Protein AF-A0A1V3X3V8-F1 (afdb_monomer_lite)

Secondary structure (DSSP, 8-state):
-GGGT----------HHHHHHH-SS-----GGGHHHHH--TT---EE---EEEE-SS--S-EE---SSSEEEEEEE-SSEEEEEEE-EET----PPP--

Sequence (99 aa):
MAAAGCEIEIHPVRSLAEATEAAPIVVNCAGLGAAELTGDDTLRPLFGQHVVMANPGLQQIFLERNDAPEWVCYFPHPQRVVCGGISIADRWDTTADPR

pLDDT: mean 94.36, std 5.0, range [65.69, 98.56]

Foldseek 3Di:
DVVVVDDDDDDDDQEVVVVCVVDVDDDDPPQLVCCRHPVPPVRWDWDWDWDKDFDPPDDDWDWDDDPDQWTWIWDDDPTIIITYTGTDIRDPDPDDDPD

Radius of gyration: 18.61 Å; chains: 1; bounding box: 40×37×41 Å

InterPro domains:
  IPR006076 FAD dependent oxidoreductase [PF01266] (6-97)
  IPR023209 D-amino-acid oxidase [PTHR11530] (3-98)

Organism: Mycobacterium kansasii (NCBI:txid1768)

Structure (mmCIF, N/CA/C/O backbone):
data_AF-A0A1V3X3V8-F1
#
_entry.id   AF-A0A1V3X3V8-F1
#
loop_
_atom_site.group_PDB
_atom_site.id
_atom_site.type_symbol
_atom_site.label_atom_id
_atom_site.label_alt_id
_atom_site.label_comp_id
_atom_site.label_asym_id
_atom_site.label_entity_id
_atom_site.label_seq_id
_atom_site.pdbx_PDB_ins_code
_atom_site.Cartn_x
_atom_site.Cartn_y
_atom_site.Cartn_z
_atom_site.occupancy
_atom_site.B_iso_or_equiv
_atom_site.auth_seq_id
_atom_site.auth_comp_id
_atom_site.auth_asym_id
_atom_site.auth_atom_id
_atom_site.pdbx_PDB_model_num
ATOM 1 N N . MET A 1 1 ? -9.294 -16.286 6.051 1.00 68.69 1 MET A N 1
ATOM 2 C CA . MET A 1 1 ? -10.435 -15.682 6.770 1.00 68.69 1 MET A CA 1
ATOM 3 C C . MET A 1 1 ? -11.483 -16.715 7.127 1.00 68.69 1 MET A C 1
ATOM 5 O O . MET A 1 1 ? -11.541 -17.052 8.296 1.00 68.69 1 MET A O 1
ATOM 9 N N . ALA A 1 2 ? -12.197 -17.312 6.165 1.00 79.69 2 ALA A N 1
ATOM 10 C CA . ALA 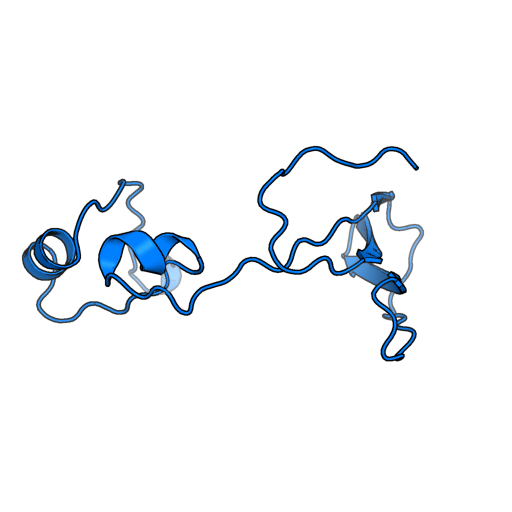A 1 2 ? -13.199 -18.343 6.473 1.00 79.69 2 ALA A CA 1
ATOM 11 C C . ALA A 1 2 ? -12.623 -19.545 7.253 1.00 79.69 2 ALA A C 1
ATOM 13 O O . ALA A 1 2 ? -13.188 -19.957 8.256 1.00 79.69 2 ALA A O 1
ATOM 14 N N . ALA A 1 3 ? -11.436 -20.038 6.873 1.00 90.62 3 ALA A N 1
ATOM 15 C CA . ALA A 1 3 ? -10.747 -21.110 7.607 1.00 90.62 3 ALA A CA 1
ATOM 16 C C . ALA A 1 3 ? -10.335 -20.730 9.047 1.00 90.62 3 ALA A C 1
ATOM 18 O O . ALA A 1 3 ? -10.055 -21.609 9.852 1.00 90.62 3 ALA A O 1
ATOM 19 N N . ALA A 1 4 ? -10.294 -19.433 9.364 1.00 93.62 4 ALA A N 1
ATOM 20 C CA . ALA A 1 4 ? -10.039 -18.908 10.704 1.00 93.62 4 ALA A CA 1
ATOM 21 C C . ALA A 1 4 ? -11.337 -18.488 11.429 1.00 93.62 4 ALA A C 1
ATOM 23 O O . ALA A 1 4 ? -11.263 -17.926 12.514 1.00 93.62 4 ALA A O 1
ATOM 24 N N . GLY A 1 5 ? -12.514 -18.731 10.833 1.00 95.12 5 GLY A N 1
ATOM 25 C CA . GLY A 1 5 ? -13.813 -18.349 11.395 1.00 95.12 5 GLY A CA 1
ATOM 26 C C . GLY A 1 5 ? -14.138 -16.854 11.312 1.00 95.12 5 GLY A C 1
ATOM 27 O O . GLY A 1 5 ? -15.017 -16.395 12.029 1.00 95.12 5 GLY A O 1
ATOM 28 N N . CYS A 1 6 ? -13.435 -16.084 10.475 1.00 94.44 6 CYS A N 1
ATOM 29 C CA . CYS A 1 6 ? -13.698 -14.653 10.308 1.00 94.44 6 CYS A CA 1
ATOM 30 C C . CYS A 1 6 ? -14.680 -14.396 9.162 1.00 94.44 6 CYS A C 1
ATOM 32 O O . CYS A 1 6 ? -14.504 -14.939 8.064 1.00 94.44 6 CYS A O 1
ATOM 34 N N . GLU A 1 7 ? -15.623 -13.489 9.397 1.00 94.00 7 GLU A N 1
ATOM 35 C CA . GLU A 1 7 ? -16.542 -12.964 8.387 1.00 94.00 7 GLU A CA 1
ATOM 36 C C . GLU A 1 7 ? -15.995 -11.675 7.753 1.00 94.00 7 GLU A C 1
ATOM 38 O O . GLU A 1 7 ? -15.131 -11.003 8.321 1.00 94.00 7 GLU A O 1
ATOM 43 N N . ILE A 1 8 ? -16.456 -11.369 6.537 1.00 94.44 8 ILE A N 1
ATOM 44 C CA . ILE A 1 8 ? -16.151 -10.120 5.830 1.00 94.44 8 ILE A CA 1
ATOM 45 C C . ILE A 1 8 ? -17.461 -9.385 5.616 1.00 94.44 8 ILE A C 1
ATOM 47 O O . ILE A 1 8 ? -18.365 -9.917 4.973 1.00 94.44 8 ILE A O 1
ATOM 51 N N . GLU A 1 9 ? -17.502 -8.139 6.062 1.00 94.00 9 GLU A N 1
ATOM 52 C CA . GLU A 1 9 ? -18.552 -7.190 5.726 1.00 94.00 9 GLU A CA 1
ATOM 53 C C . GLU A 1 9 ? -17.935 -5.996 4.990 1.00 94.00 9 GLU A C 1
ATOM 55 O O . GLU A 1 9 ? -16.864 -5.509 5.360 1.00 94.00 9 GLU A O 1
ATOM 60 N N . ILE A 1 10 ? -18.594 -5.540 3.922 1.00 96.44 10 ILE A N 1
ATOM 61 C CA . ILE A 1 10 ? -18.194 -4.340 3.185 1.00 96.44 10 ILE A CA 1
ATOM 62 C C . ILE A 1 10 ? -19.119 -3.206 3.601 1.00 96.44 10 ILE A C 1
ATOM 64 O O . ILE A 1 10 ? -20.265 -3.147 3.161 1.00 96.44 10 ILE A O 1
ATOM 68 N N . HIS A 1 11 ? -18.603 -2.303 4.428 1.00 93.12 11 HIS A N 1
ATOM 69 C CA . HIS A 1 11 ? -19.377 -1.204 4.992 1.00 93.12 11 HIS A CA 1
ATOM 70 C C . HIS A 1 11 ? -18.499 0.042 5.213 1.00 93.12 11 HIS A C 1
ATOM 72 O O . HIS A 1 11 ? -17.400 -0.086 5.762 1.00 93.12 11 HIS A O 1
ATOM 78 N N . PRO A 1 12 ? -18.922 1.251 4.789 1.00 94.88 12 PRO A N 1
ATOM 79 C CA . PRO A 1 12 ? -18.205 2.485 5.098 1.00 94.88 12 PRO A CA 1
ATOM 80 C C . PRO A 1 12 ? -18.387 2.884 6.566 1.00 94.88 12 PRO A C 1
ATOM 82 O O . PRO A 1 12 ? -19.484 3.254 6.971 1.00 94.88 12 PRO A O 1
ATOM 85 N N . VAL A 1 13 ? -17.296 2.911 7.327 1.00 95.31 13 VAL A N 1
ATOM 86 C CA . VAL A 1 13 ? -17.278 3.419 8.707 1.00 95.31 13 VAL A CA 1
ATOM 87 C C . VAL A 1 13 ? -17.092 4.936 8.689 1.00 95.31 13 VAL A C 1
ATOM 89 O O . VAL A 1 13 ? -16.163 5.440 8.057 1.00 95.31 13 VAL A O 1
ATOM 92 N N . ARG A 1 14 ? -17.973 5.676 9.368 1.00 93.69 14 ARG A N 1
ATOM 93 C CA . ARG A 1 14 ? -17.965 7.151 9.415 1.00 93.69 14 ARG A CA 1
ATOM 94 C C . ARG A 1 14 ? -17.379 7.715 10.702 1.00 93.69 14 ARG A C 1
ATOM 96 O O . ARG A 1 14 ? -17.045 8.894 10.746 1.00 93.69 14 ARG A O 1
ATOM 103 N N . SER A 1 15 ? -17.262 6.901 11.747 1.00 94.38 15 SER A N 1
ATOM 104 C CA . SER A 1 15 ? -16.642 7.295 13.013 1.00 94.38 15 SER A CA 1
ATOM 105 C C . SER A 1 15 ? -16.093 6.084 13.765 1.00 94.38 15 SER A C 1
ATOM 107 O O . SER A 1 15 ? -16.545 4.960 13.561 1.00 94.38 15 SER A O 1
ATOM 109 N N . LEU A 1 16 ? -15.155 6.298 14.691 1.00 93.06 16 LEU A N 1
ATOM 110 C CA . LEU A 1 16 ? -14.722 5.221 15.589 1.00 93.06 16 LEU A CA 1
ATOM 111 C C . LEU A 1 16 ? -15.838 4.753 16.532 1.00 93.06 16 LEU A C 1
ATOM 113 O O . LEU A 1 16 ? -15.862 3.577 16.884 1.00 93.06 16 LEU A O 1
ATOM 117 N N . ALA A 1 17 ? -16.764 5.644 16.904 1.00 93.69 17 ALA A N 1
ATOM 118 C CA . ALA A 1 17 ? -17.896 5.308 17.765 1.00 93.69 17 ALA A CA 1
ATOM 119 C C . ALA A 1 17 ? -18.744 4.181 17.153 1.00 93.69 17 ALA A C 1
ATOM 121 O O . ALA A 1 17 ? -18.985 3.171 17.806 1.00 93.69 17 ALA A O 1
ATOM 122 N N . GLU A 1 18 ? -19.074 4.307 15.868 1.00 94.88 18 GLU A N 1
ATOM 123 C CA . GLU A 1 18 ? -19.786 3.288 15.090 1.00 94.88 18 GLU A CA 1
ATOM 124 C C . GLU A 1 18 ? -19.077 1.922 15.128 1.00 94.88 18 GLU A C 1
ATOM 126 O O . GLU A 1 18 ? -19.702 0.892 15.368 1.00 94.88 18 GLU A O 1
ATOM 131 N N . ALA A 1 19 ? -17.750 1.897 14.969 1.00 93.25 19 ALA A N 1
ATOM 132 C CA . ALA A 1 19 ? -16.992 0.649 15.045 1.00 93.25 19 ALA A CA 1
ATOM 133 C C . ALA A 1 19 ? -17.013 0.039 16.460 1.00 93.25 19 ALA A C 1
ATOM 135 O O . ALA A 1 19 ? -17.083 -1.181 16.610 1.00 93.25 19 ALA A O 1
ATOM 136 N N . THR A 1 20 ? -16.967 0.875 17.503 1.00 94.00 20 THR A N 1
ATOM 137 C CA . THR A 1 20 ? -17.020 0.413 18.902 1.00 94.00 20 THR A CA 1
ATOM 138 C C . THR A 1 20 ? -18.412 -0.038 19.347 1.00 94.00 20 THR A C 1
ATOM 140 O O . THR A 1 20 ? -18.526 -0.777 20.321 1.00 94.00 20 THR A O 1
ATOM 143 N N . GLU A 1 21 ? -19.470 0.352 18.633 1.00 95.00 21 GLU A N 1
ATOM 144 C CA . GLU A 1 21 ? -20.810 -0.217 18.824 1.00 95.00 21 GLU A CA 1
ATOM 145 C C . GLU A 1 21 ? -20.887 -1.658 18.296 1.00 95.00 21 GLU A C 1
ATOM 147 O O . GLU A 1 21 ? -21.563 -2.496 18.893 1.00 95.00 21 GLU A O 1
ATOM 152 N N . ALA A 1 22 ? -20.158 -1.969 17.219 1.00 92.00 22 ALA A N 1
ATOM 153 C CA . ALA A 1 22 ? -20.119 -3.309 16.633 1.00 92.00 22 ALA A CA 1
ATOM 154 C C . ALA A 1 22 ? -19.259 -4.301 17.437 1.00 92.00 22 ALA A C 1
ATOM 156 O O . ALA A 1 22 ? -19.534 -5.503 17.433 1.00 92.00 22 ALA A O 1
ATOM 157 N N . ALA A 1 23 ? -18.215 -3.826 18.127 1.00 94.25 23 ALA A N 1
ATOM 158 C CA . ALA A 1 23 ? -17.326 -4.680 18.908 1.00 94.25 23 ALA A CA 1
ATOM 159 C C . ALA A 1 23 ? -16.690 -3.950 20.106 1.00 94.25 23 ALA A C 1
ATOM 161 O O . ALA A 1 23 ? -16.289 -2.794 19.989 1.00 94.25 23 ALA A O 1
ATOM 162 N N . PRO A 1 24 ? -16.469 -4.648 21.240 1.00 94.12 24 PRO A N 1
ATOM 163 C CA . PRO A 1 24 ? -15.837 -4.057 22.423 1.00 94.12 24 PRO A CA 1
ATOM 164 C C . PRO A 1 24 ? -14.358 -3.694 22.212 1.00 94.12 24 PRO A C 1
ATOM 166 O O . PRO A 1 24 ? -13.804 -2.904 22.971 1.00 94.12 24 PRO A O 1
ATOM 169 N N . ILE A 1 25 ? -13.702 -4.295 21.214 1.00 96.44 2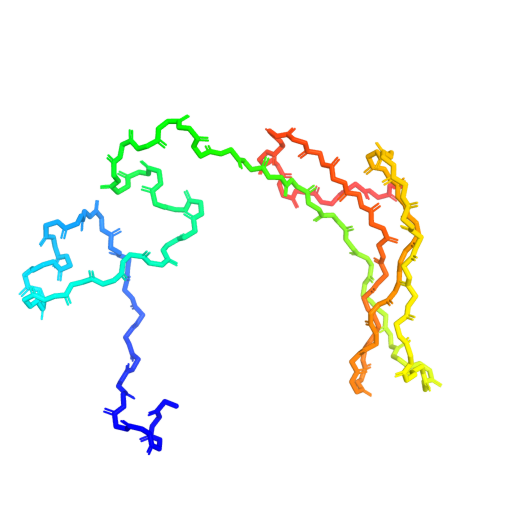5 ILE A N 1
ATOM 170 C CA . ILE A 1 25 ? -12.319 -4.006 20.832 1.00 96.44 25 ILE A CA 1
ATOM 171 C C . ILE A 1 25 ? -12.287 -3.796 19.324 1.00 96.44 25 ILE A C 1
ATOM 173 O O . ILE A 1 25 ? -12.712 -4.663 18.562 1.00 96.44 25 ILE A O 1
ATOM 177 N N . VAL A 1 26 ? -11.725 -2.664 18.910 1.00 95.88 26 VAL A N 1
ATOM 178 C CA . VAL A 1 26 ? -11.553 -2.288 17.507 1.00 95.88 26 VAL A CA 1
ATOM 179 C C . VAL A 1 26 ? -10.069 -2.092 17.226 1.00 95.88 26 VAL A C 1
ATOM 181 O O . VAL A 1 26 ? -9.376 -1.398 17.969 1.00 95.88 26 VAL A O 1
ATOM 184 N N . VAL A 1 27 ? -9.582 -2.678 16.131 1.00 96.12 27 VAL A N 1
ATOM 185 C CA . VAL A 1 27 ? -8.237 -2.420 15.602 1.00 96.12 27 VAL A CA 1
ATOM 186 C C . VAL A 1 27 ? -8.378 -1.521 14.376 1.00 96.12 27 VAL A C 1
ATOM 188 O O . VAL A 1 27 ? -8.900 -1.947 13.348 1.00 96.12 27 VAL A O 1
ATOM 191 N N . ASN A 1 28 ? -7.937 -0.265 14.479 1.00 95.25 28 ASN A N 1
ATOM 192 C CA . ASN A 1 28 ? -7.993 0.677 13.362 1.00 95.25 28 ASN A CA 1
ATOM 193 C C . ASN A 1 28 ? -6.868 0.387 12.351 1.00 95.25 28 ASN A C 1
ATOM 195 O O . ASN A 1 28 ? -5.705 0.699 12.599 1.00 95.25 28 ASN A O 1
ATOM 199 N N . CYS A 1 29 ? -7.229 -0.188 11.203 1.00 96.38 29 CYS A N 1
ATOM 200 C CA . CYS A 1 29 ? -6.326 -0.461 10.079 1.00 96.38 29 CYS A CA 1
ATOM 201 C C . CYS A 1 29 ? -6.711 0.326 8.810 1.00 96.38 29 CYS A C 1
ATOM 203 O O . CYS A 1 29 ? -6.478 -0.147 7.700 1.00 96.38 29 CYS A O 1
ATOM 205 N N . ALA A 1 30 ? -7.314 1.511 8.952 1.00 96.19 30 ALA A N 1
ATOM 206 C CA . ALA A 1 30 ? -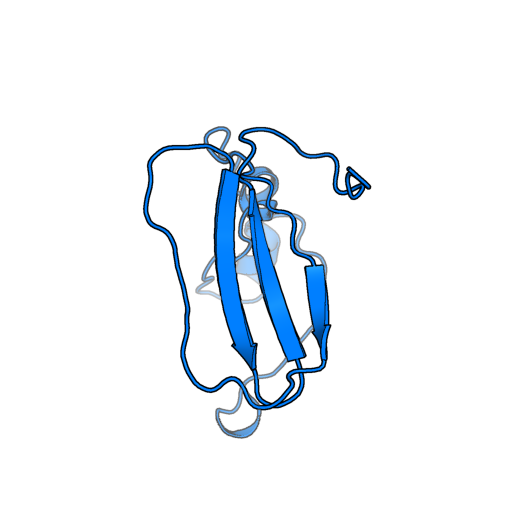7.892 2.267 7.833 1.00 96.19 30 ALA A CA 1
ATOM 207 C C . ALA A 1 30 ? -6.870 2.977 6.912 1.00 96.19 30 ALA A C 1
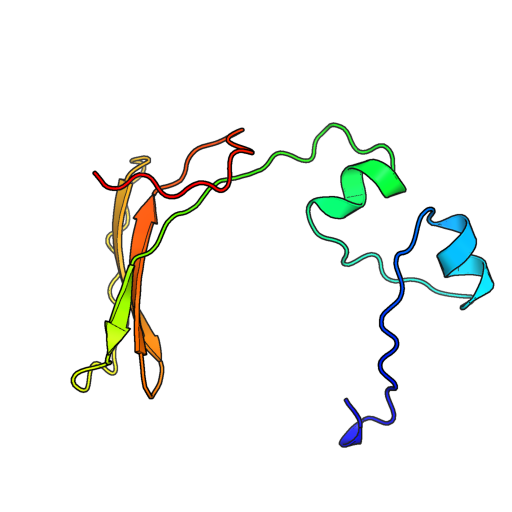ATOM 209 O O . ALA A 1 30 ? -7.261 3.622 5.938 1.00 96.19 30 ALA A O 1
ATOM 210 N N . GLY A 1 31 ? -5.564 2.882 7.191 1.00 96.25 31 GLY A N 1
ATOM 211 C CA . GLY A 1 31 ? -4.524 3.563 6.408 1.00 96.25 31 GLY A CA 1
ATOM 212 C C . GLY A 1 31 ? -4.727 5.083 6.390 1.00 96.25 31 GLY A C 1
ATOM 213 O O . GLY A 1 31 ? -5.052 5.669 7.419 1.00 96.25 31 GLY A O 1
ATOM 214 N N . LEU A 1 32 ? -4.587 5.723 5.220 1.00 96.19 32 LEU A N 1
ATOM 215 C CA . LEU A 1 32 ? -4.845 7.166 5.061 1.00 96.19 32 LEU A CA 1
ATOM 216 C C . LEU A 1 32 ? -6.285 7.571 5.421 1.00 96.19 32 LEU A C 1
ATOM 218 O O . LEU A 1 32 ? -6.504 8.704 5.836 1.00 96.19 32 LEU A O 1
ATOM 222 N N . GLY A 1 33 ? -7.254 6.653 5.327 1.00 95.44 33 GLY A N 1
ATOM 223 C CA . GLY A 1 33 ? -8.636 6.910 5.742 1.00 95.44 33 GLY A CA 1
ATOM 224 C C . GLY A 1 33 ? -8.799 7.111 7.253 1.00 95.44 33 GLY A C 1
ATOM 225 O O . GLY A 1 33 ? -9.829 7.610 7.694 1.00 95.44 33 GLY A O 1
ATOM 226 N N . ALA A 1 34 ? -7.787 6.771 8.059 1.00 96.56 34 ALA A N 1
ATOM 227 C CA . ALA A 1 34 ? -7.818 7.019 9.495 1.00 96.56 34 ALA A CA 1
ATOM 228 C C . ALA A 1 34 ? -7.856 8.516 9.837 1.00 96.56 34 ALA A C 1
ATOM 230 O O . ALA A 1 34 ? -8.427 8.851 10.868 1.00 96.56 34 ALA A O 1
ATOM 231 N N . ALA A 1 35 ? -7.325 9.397 8.977 1.00 95.44 35 ALA A N 1
ATOM 232 C CA . ALA A 1 35 ? -7.266 10.840 9.228 1.00 95.44 35 ALA A CA 1
ATOM 233 C C . ALA A 1 35 ? -8.647 11.430 9.563 1.00 95.44 35 ALA A C 1
ATOM 235 O O . ALA A 1 35 ? -8.798 12.137 10.556 1.00 95.44 35 ALA A O 1
ATOM 236 N N . GLU A 1 36 ? -9.681 11.067 8.797 1.00 93.69 36 GLU A N 1
ATOM 237 C CA . GLU A 1 36 ? -11.060 11.513 9.043 1.00 93.69 36 GLU A CA 1
ATOM 238 C C . GLU A 1 36 ? -11.683 10.866 10.292 1.00 93.69 36 GLU A C 1
ATOM 240 O O . GLU A 1 36 ? -12.519 11.477 10.953 1.00 93.69 36 GLU A O 1
ATOM 245 N N . LEU A 1 37 ? -11.274 9.639 10.638 1.00 95.19 37 LEU A N 1
ATOM 246 C CA . LEU A 1 37 ? -11.825 8.882 11.768 1.00 95.19 37 LEU A CA 1
ATOM 247 C C . LEU A 1 37 ? -11.248 9.311 13.121 1.00 95.19 37 LEU A C 1
ATOM 249 O O . LEU A 1 37 ? -11.946 9.236 14.133 1.00 95.19 37 LEU A O 1
ATOM 253 N N . THR A 1 38 ? -9.973 9.701 13.155 1.00 95.50 38 THR A N 1
ATOM 254 C CA . THR A 1 38 ? -9.237 10.043 14.382 1.00 95.50 38 THR A CA 1
ATOM 255 C C . THR A 1 38 ? -9.003 11.541 14.542 1.00 95.50 38 THR A C 1
ATOM 257 O O . THR A 1 38 ? -8.669 11.975 15.643 1.00 95.50 38 THR A O 1
ATOM 260 N N . GLY A 1 39 ? -9.154 12.327 13.471 1.00 94.56 39 GLY A N 1
ATOM 261 C CA . GLY A 1 39 ? -8.710 13.720 13.433 1.00 94.56 39 GLY A CA 1
ATOM 262 C C . GLY A 1 39 ? -7.185 13.869 13.392 1.00 94.56 39 GLY A C 1
ATOM 263 O O . GLY A 1 39 ? -6.675 14.911 13.790 1.00 94.56 39 GLY A O 1
ATOM 264 N N . ASP A 1 40 ? -6.459 12.831 12.963 1.00 96.19 40 ASP A N 1
ATOM 265 C CA . ASP A 1 40 ? -4.998 12.855 12.849 1.00 96.19 40 ASP A CA 1
ATOM 266 C C . ASP A 1 40 ? -4.566 13.629 11.593 1.00 96.19 40 ASP A C 1
ATOM 268 O O . ASP A 1 40 ? -4.619 13.119 10.471 1.00 96.19 40 ASP A O 1
ATOM 272 N N . ASP A 1 41 ? -4.136 14.873 11.799 1.00 94.88 41 ASP A N 1
ATOM 273 C CA . ASP A 1 41 ? -3.652 15.787 10.762 1.00 94.88 41 ASP A CA 1
ATOM 274 C C . ASP A 1 41 ? -2.185 15.541 10.358 1.00 94.88 41 ASP A C 1
ATOM 276 O O . ASP A 1 41 ? -1.667 16.191 9.443 1.00 94.88 41 ASP A O 1
ATOM 280 N N . THR A 1 42 ? -1.516 14.573 10.992 1.00 96.31 42 THR A N 1
ATOM 281 C CA . THR A 1 42 ? -0.134 14.190 10.678 1.00 96.31 42 THR A CA 1
ATOM 282 C C . THR A 1 42 ? -0.045 13.154 9.557 1.00 96.31 42 THR A C 1
ATOM 284 O O . THR A 1 42 ? 1.034 12.938 9.000 1.00 96.31 42 THR A O 1
ATOM 287 N N . LEU A 1 43 ? -1.170 12.537 9.178 1.00 96.88 43 LEU A N 1
ATOM 288 C CA . LEU A 1 43 ? -1.244 11.582 8.076 1.00 96.88 43 LEU A CA 1
ATOM 289 C C . LEU A 1 43 ? -1.129 12.290 6.723 1.00 96.88 43 LEU A C 1
ATOM 291 O O . LEU A 1 43 ? -1.942 13.137 6.357 1.00 96.88 43 LEU A O 1
ATOM 295 N N . ARG A 1 44 ? -0.110 11.907 5.950 1.00 96.69 44 ARG A N 1
ATOM 296 C CA . ARG A 1 44 ? 0.212 12.498 4.644 1.00 96.69 44 ARG A CA 1
ATOM 297 C C . ARG A 1 44 ? 0.366 11.407 3.590 1.00 96.69 44 ARG A C 1
ATOM 299 O O . ARG A 1 44 ? 0.944 10.360 3.893 1.00 96.69 44 ARG A O 1
ATOM 306 N N . PRO A 1 45 ? -0.131 11.609 2.358 1.00 97.19 45 PRO A N 1
ATOM 307 C CA . PRO A 1 45 ? 0.028 10.626 1.306 1.00 97.19 45 PRO A CA 1
ATOM 308 C C . PRO A 1 45 ? 1.467 10.641 0.788 1.00 97.19 45 PRO A C 1
ATOM 310 O O . PRO A 1 45 ? 2.116 11.686 0.697 1.00 97.19 45 PRO A O 1
ATOM 313 N N . LEU A 1 46 ? 1.928 9.467 0.374 1.00 95.88 46 LEU A N 1
ATOM 314 C CA . LEU A 1 46 ? 3.106 9.320 -0.464 1.00 95.88 46 LEU A CA 1
ATOM 315 C C . LEU A 1 46 ? 2.653 8.638 -1.752 1.00 95.88 46 LEU A C 1
ATOM 317 O O . LEU A 1 46 ? 2.377 7.438 -1.765 1.00 95.88 46 LEU A O 1
ATOM 321 N N . PHE A 1 47 ? 2.498 9.422 -2.815 1.00 96.31 47 PHE A N 1
ATOM 322 C CA . PHE A 1 47 ? 2.049 8.908 -4.101 1.00 96.31 47 PHE A CA 1
ATOM 323 C C . PHE A 1 47 ? 3.149 8.063 -4.731 1.00 96.31 47 PHE A C 1
ATOM 325 O O . PHE A 1 47 ? 4.289 8.514 -4.824 1.00 96.31 47 PHE A O 1
ATOM 332 N N . GLY A 1 48 ? 2.781 6.880 -5.221 1.00 95.12 48 GLY A N 1
ATOM 333 C CA . GLY A 1 48 ? 3.651 6.043 -6.030 1.00 95.12 48 GLY A CA 1
ATOM 334 C C . GLY A 1 48 ? 2.947 5.578 -7.294 1.00 95.12 48 GLY A C 1
ATOM 335 O O . GLY A 1 48 ? 1.790 5.163 -7.258 1.00 95.12 48 GLY A O 1
ATOM 336 N N . GLN A 1 49 ? 3.670 5.616 -8.407 1.00 95.44 49 GLN A N 1
ATOM 337 C CA . GLN A 1 49 ? 3.206 5.136 -9.702 1.00 95.44 49 GLN A CA 1
ATOM 338 C C . GLN A 1 49 ? 4.064 3.966 -10.166 1.00 95.44 49 GLN A C 1
ATOM 340 O O . GLN A 1 49 ? 5.280 3.957 -9.985 1.00 95.44 49 GLN A O 1
ATOM 345 N N . HIS A 1 50 ? 3.406 2.980 -10.768 1.00 95.75 50 HIS A N 1
ATOM 346 C CA . HIS A 1 50 ? 4.043 1.774 -11.271 1.00 95.75 50 HIS A CA 1
ATOM 347 C C . HIS A 1 50 ? 3.455 1.386 -12.626 1.00 95.75 50 HIS A C 1
ATOM 349 O O . HIS A 1 50 ? 2.267 1.590 -12.882 1.00 95.75 50 HIS A O 1
ATOM 355 N N . VAL A 1 51 ? 4.276 0.758 -13.461 1.00 96.56 51 VAL A N 1
ATOM 356 C CA . VAL A 1 51 ? 3.842 0.091 -14.690 1.00 96.56 51 VAL A CA 1
ATOM 357 C C . VAL A 1 51 ? 3.703 -1.399 -14.403 1.00 96.56 51 VAL A C 1
ATOM 359 O O . VAL A 1 51 ? 4.620 -2.028 -13.878 1.00 96.56 51 VAL A O 1
ATOM 362 N N . VAL A 1 52 ? 2.558 -1.983 -14.753 1.00 97.25 52 VAL A N 1
ATOM 363 C CA . VAL A 1 52 ? 2.308 -3.420 -14.585 1.00 97.25 52 VAL A CA 1
ATOM 364 C C . VAL A 1 52 ? 2.360 -4.101 -15.945 1.00 97.25 52 VAL A C 1
ATOM 366 O O . VAL A 1 52 ? 1.623 -3.737 -16.857 1.00 97.25 52 VAL A O 1
ATOM 369 N N . MET A 1 53 ? 3.214 -5.113 -16.068 1.00 97.44 53 MET A N 1
ATOM 370 C CA . MET A 1 53 ? 3.422 -5.868 -17.306 1.00 97.44 53 MET A CA 1
ATOM 371 C C . MET A 1 53 ? 3.400 -7.380 -17.056 1.00 97.44 53 MET A C 1
ATOM 373 O O . MET A 1 53 ? 3.474 -7.829 -15.912 1.00 97.44 53 MET A O 1
ATOM 377 N N . ALA A 1 54 ? 3.278 -8.183 -18.116 1.00 98.50 54 ALA A N 1
ATOM 378 C CA . ALA A 1 54 ? 3.368 -9.641 -18.012 1.00 98.50 54 ALA A CA 1
ATOM 379 C C . ALA A 1 54 ? 4.751 -10.061 -17.489 1.00 98.50 54 ALA A C 1
ATOM 381 O O . ALA A 1 54 ? 5.762 -9.495 -17.903 1.00 98.50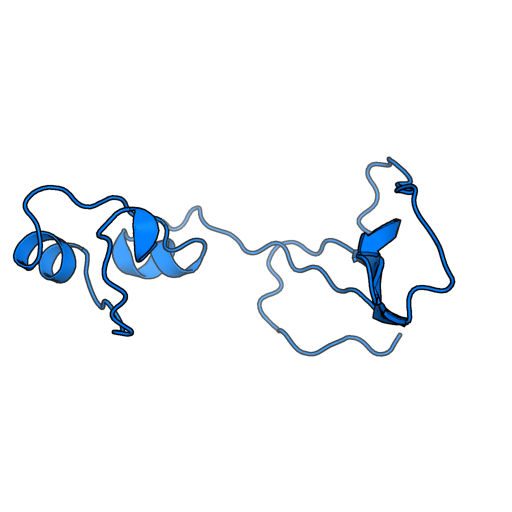 54 ALA A O 1
ATOM 382 N N . ASN A 1 55 ? 4.803 -11.048 -16.588 1.00 98.19 55 ASN A N 1
ATOM 383 C CA . ASN A 1 55 ? 6.082 -11.561 -16.098 1.00 98.19 55 ASN A CA 1
ATOM 384 C C . ASN A 1 55 ? 6.712 -12.508 -17.143 1.00 98.19 55 ASN A C 1
ATOM 386 O O . ASN A 1 55 ? 6.142 -13.574 -17.381 1.00 98.19 55 ASN A O 1
ATOM 390 N N . PRO A 1 56 ? 7.891 -12.197 -17.719 1.00 97.44 56 PRO A N 1
ATOM 391 C CA . PRO A 1 56 ? 8.553 -13.065 -18.696 1.00 97.44 56 PRO A CA 1
ATOM 392 C C . PRO A 1 56 ? 9.296 -14.260 -18.064 1.00 97.44 56 PRO A C 1
ATOM 394 O O . PRO A 1 56 ? 10.022 -14.963 -18.760 1.00 97.44 56 PRO A O 1
ATOM 397 N N . GLY A 1 57 ? 9.157 -14.482 -16.754 1.00 98.12 57 GLY A N 1
ATOM 398 C CA . GLY A 1 57 ? 9.885 -15.510 -16.001 1.00 98.12 57 GLY A CA 1
ATOM 399 C C . GLY A 1 57 ? 10.888 -14.949 -14.990 1.00 98.12 57 GLY A C 1
ATOM 400 O O . GLY A 1 57 ? 11.742 -15.686 -14.505 1.00 98.12 57 GLY A O 1
ATOM 401 N N . LEU A 1 58 ? 10.797 -13.661 -14.646 1.00 98.06 58 LEU A N 1
ATOM 402 C CA . LEU A 1 58 ? 11.553 -13.067 -13.548 1.00 98.06 58 LEU A CA 1
ATOM 403 C C . LEU A 1 58 ? 11.145 -13.721 -12.224 1.00 98.06 58 LEU A C 1
ATOM 405 O O . LEU A 1 58 ? 9.959 -13.835 -11.907 1.00 98.06 58 LEU A O 1
ATOM 409 N N . GLN A 1 59 ? 12.148 -14.127 -11.448 1.00 97.56 59 GLN A N 1
ATOM 410 C CA . GLN A 1 59 ? 11.976 -14.777 -10.143 1.00 97.56 59 GLN A CA 1
ATOM 411 C C . GLN A 1 59 ? 12.639 -14.011 -8.998 1.00 97.56 59 GLN A C 1
ATOM 413 O O . GLN A 1 59 ? 12.415 -14.329 -7.835 1.00 97.56 59 GLN A O 1
ATOM 418 N N . GLN A 1 60 ? 13.476 -13.028 -9.323 1.00 97.69 60 GLN A N 1
ATOM 419 C CA . GLN A 1 60 ? 14.232 -12.241 -8.358 1.00 97.69 60 GLN A CA 1
ATOM 420 C C . GLN A 1 60 ? 13.739 -10.803 -8.372 1.00 97.69 60 GLN A C 1
ATOM 422 O O . GLN A 1 60 ? 13.311 -10.305 -9.409 1.00 97.69 60 GLN A O 1
ATOM 427 N N . ILE A 1 61 ? 13.808 -10.144 -7.224 1.00 97.62 61 ILE A N 1
ATOM 428 C CA . ILE A 1 61 ? 13.520 -8.716 -7.102 1.00 97.62 61 ILE A CA 1
ATOM 429 C C . ILE A 1 61 ? 14.749 -7.929 -7.557 1.00 97.62 61 ILE A C 1
ATOM 431 O O . ILE A 1 61 ? 15.882 -8.347 -7.317 1.00 97.62 61 ILE A O 1
ATOM 435 N N . PHE A 1 62 ? 14.518 -6.768 -8.159 1.00 97.31 62 PHE A N 1
ATOM 436 C CA . PHE A 1 62 ? 15.535 -5.738 -8.318 1.00 97.31 62 PHE A CA 1
ATOM 437 C C . PHE A 1 62 ? 15.052 -4.445 -7.679 1.00 97.31 62 PHE A C 1
ATOM 439 O O . PHE A 1 62 ? 13.902 -4.038 -7.857 1.00 97.31 62 PHE A O 1
ATOM 446 N N . LEU A 1 63 ? 15.953 -3.798 -6.953 1.00 95.25 63 LEU A N 1
ATOM 447 C CA . LEU A 1 63 ? 15.721 -2.507 -6.337 1.00 95.25 63 LEU A CA 1
ATOM 448 C C . LEU A 1 63 ? 17.023 -1.720 -6.373 1.00 95.25 63 LEU A C 1
ATOM 450 O O . LEU A 1 63 ? 18.005 -2.102 -5.735 1.00 95.25 63 LEU A O 1
ATOM 454 N N . GLU A 1 64 ? 17.007 -0.607 -7.086 1.00 93.81 64 GLU A N 1
ATOM 455 C CA . GLU A 1 64 ? 17.993 0.439 -6.900 1.00 93.81 64 GLU A CA 1
ATOM 456 C C . GLU A 1 64 ? 17.666 1.205 -5.614 1.00 93.81 64 GLU A C 1
ATOM 458 O O . GLU A 1 64 ? 16.555 1.705 -5.443 1.00 93.81 64 GLU A O 1
ATOM 463 N N . ARG A 1 65 ? 18.623 1.273 -4.685 1.00 83.44 65 ARG A N 1
ATOM 464 C CA . ARG A 1 65 ? 18.468 2.026 -3.439 1.00 83.44 65 ARG A CA 1
ATOM 465 C C . ARG A 1 65 ? 19.231 3.340 -3.540 1.00 83.44 65 ARG A C 1
ATOM 467 O O . ARG A 1 65 ? 20.459 3.335 -3.538 1.00 83.44 65 ARG A O 1
ATOM 474 N N . ASN A 1 66 ? 18.495 4.442 -3.582 1.00 86.75 66 ASN A N 1
ATOM 475 C CA . ASN A 1 66 ? 19.007 5.806 -3.523 1.00 86.75 66 ASN A CA 1
ATOM 476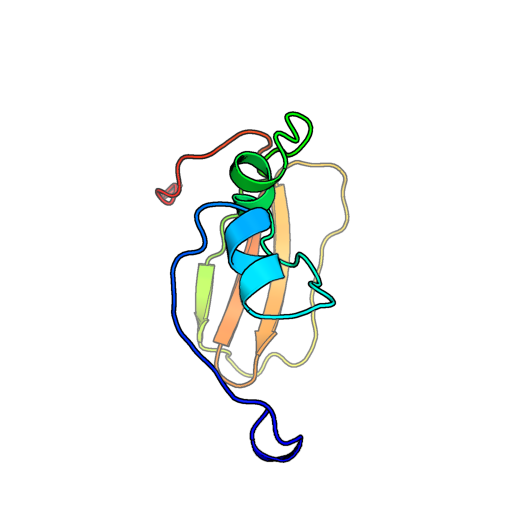 C C . ASN A 1 66 ? 18.020 6.690 -2.726 1.00 86.75 66 ASN A C 1
ATOM 478 O O . ASN A 1 66 ? 16.966 6.208 -2.310 1.00 86.75 66 ASN A O 1
ATOM 482 N N . ASP A 1 67 ? 18.374 7.956 -2.496 1.00 86.94 67 ASP A N 1
ATOM 483 C CA . ASP A 1 67 ? 17.515 8.935 -1.806 1.00 86.94 67 ASP A CA 1
ATOM 484 C C . ASP A 1 67 ? 16.735 9.835 -2.791 1.00 86.94 67 ASP A C 1
ATOM 486 O O . ASP A 1 67 ? 16.229 10.893 -2.416 1.00 86.94 67 ASP A O 1
ATOM 490 N N . ALA A 1 68 ? 16.678 9.463 -4.075 1.00 90.75 68 ALA A N 1
ATOM 491 C CA . ALA A 1 68 ? 15.977 10.231 -5.095 1.00 90.75 68 ALA A CA 1
ATOM 492 C C . ALA A 1 68 ? 14.465 9.925 -5.069 1.00 90.75 68 ALA A C 1
ATOM 494 O O . ALA A 1 68 ? 14.057 8.819 -4.710 1.00 90.75 68 ALA A O 1
ATOM 495 N N . PRO A 1 69 ? 13.606 10.880 -5.478 1.00 89.62 69 PRO A N 1
ATOM 496 C CA . PRO A 1 69 ? 12.165 10.647 -5.573 1.00 89.62 69 PRO A CA 1
ATOM 497 C C . PRO A 1 69 ? 11.801 9.645 -6.674 1.00 89.62 69 PRO A C 1
ATOM 499 O O . PRO A 1 69 ? 10.674 9.168 -6.683 1.00 89.62 69 PRO A O 1
ATOM 502 N N . GLU A 1 70 ? 12.732 9.325 -7.573 1.00 93.19 70 GLU A N 1
ATOM 503 C CA . GLU A 1 70 ? 12.596 8.351 -8.653 1.00 93.19 70 GLU A CA 1
ATOM 504 C C . GLU A 1 70 ? 13.768 7.362 -8.604 1.00 93.19 70 GLU A C 1
ATOM 506 O O . GLU A 1 70 ? 14.919 7.748 -8.390 1.00 93.19 70 GLU A O 1
ATOM 511 N N . TRP A 1 71 ? 13.481 6.083 -8.814 1.00 94.69 71 TRP A N 1
ATOM 512 C CA . TRP A 1 71 ? 14.460 4.995 -8.824 1.00 94.69 71 TRP A CA 1
ATOM 513 C C . TRP A 1 71 ? 14.004 3.892 -9.775 1.00 94.69 71 TRP A C 1
ATOM 515 O O . TRP A 1 71 ? 12.853 3.876 -10.204 1.00 94.69 71 TRP A O 1
ATOM 525 N N . VAL A 1 72 ? 14.875 2.933 -10.088 1.00 95.50 72 VAL A N 1
ATOM 526 C CA . VAL A 1 72 ? 14.481 1.757 -10.875 1.00 95.50 72 VAL A CA 1
ATOM 527 C C . VAL A 1 72 ? 14.259 0.552 -9.963 1.00 95.50 72 VAL A C 1
ATOM 529 O O . VAL A 1 72 ? 15.133 0.141 -9.198 1.00 95.50 72 VAL A O 1
ATOM 532 N N . CYS A 1 73 ? 13.086 -0.066 -10.053 1.00 96.69 73 CYS A N 1
ATOM 533 C CA . CYS A 1 73 ? 12.790 -1.329 -9.388 1.00 96.69 73 CYS A CA 1
ATOM 534 C C . CYS A 1 73 ? 11.870 -2.219 -10.225 1.00 96.69 73 CYS A C 1
ATOM 536 O O . CYS A 1 73 ? 11.093 -1.751 -11.060 1.00 96.69 73 CYS A O 1
ATOM 538 N N . TYR A 1 74 ? 11.929 -3.522 -9.960 1.00 98.00 74 TYR A N 1
ATOM 539 C CA . TYR A 1 74 ? 10.890 -4.443 -10.391 1.00 98.00 74 TYR A CA 1
ATOM 540 C C . TYR A 1 74 ? 10.625 -5.522 -9.340 1.00 98.00 74 TYR A C 1
ATOM 542 O O . TYR A 1 74 ? 11.540 -6.095 -8.741 1.00 98.00 74 TYR A O 1
ATOM 550 N N . PHE A 1 75 ? 9.343 -5.834 -9.158 1.00 98.00 75 PHE A N 1
ATOM 551 C CA . PHE A 1 75 ? 8.863 -6.862 -8.242 1.00 98.00 75 PHE A CA 1
ATOM 552 C C . PHE A 1 75 ? 8.088 -7.927 -9.028 1.00 98.00 75 PHE A C 1
ATOM 554 O O . PHE A 1 75 ? 6.975 -7.659 -9.500 1.00 98.00 75 PHE A O 1
ATOM 561 N N . PRO A 1 76 ? 8.657 -9.132 -9.221 1.00 98.31 76 PRO A N 1
ATOM 562 C CA . PRO A 1 76 ? 7.958 -10.198 -9.918 1.00 98.31 76 PRO A CA 1
ATOM 563 C C . PRO A 1 76 ? 6.892 -10.853 -9.032 1.00 98.31 76 PRO A C 1
ATOM 565 O O . PRO A 1 76 ? 7.132 -11.234 -7.890 1.00 98.31 76 PRO A O 1
ATOM 568 N N . HIS A 1 77 ? 5.719 -11.062 -9.616 1.00 97.88 77 HIS A N 1
ATOM 569 C CA . HIS A 1 77 ? 4.680 -11.986 -9.169 1.00 97.88 77 HIS A CA 1
ATOM 570 C C . HIS A 1 77 ? 4.535 -13.114 -10.205 1.00 97.88 77 HIS A C 1
ATOM 572 O O . HIS A 1 77 ? 4.988 -12.950 -11.339 1.00 97.88 77 HIS A O 1
ATOM 578 N N . PRO A 1 78 ? 3.851 -14.234 -9.898 1.00 97.44 78 PRO A N 1
ATOM 579 C CA . PRO A 1 78 ? 3.783 -15.379 -10.812 1.00 97.44 78 PRO A CA 1
ATOM 580 C C . PRO A 1 78 ? 3.348 -15.062 -12.254 1.00 97.44 78 PRO A C 1
ATOM 582 O O . PRO A 1 78 ? 3.827 -15.698 -13.182 1.00 97.44 78 PRO A O 1
ATOM 585 N N . GLN A 1 79 ? 2.470 -14.072 -12.457 1.00 97.94 79 GLN A N 1
ATOM 586 C CA . GLN A 1 79 ? 1.922 -13.726 -13.780 1.00 97.94 79 GLN A CA 1
ATOM 587 C C . GLN A 1 79 ? 2.262 -12.307 -14.255 1.00 97.94 79 GLN A C 1
ATOM 589 O O . GLN A 1 79 ? 2.071 -11.982 -15.425 1.00 97.94 79 GLN A O 1
ATOM 594 N N . ARG A 1 80 ? 2.747 -11.443 -13.363 1.00 98.31 80 ARG A N 1
ATOM 595 C CA . ARG A 1 80 ? 2.964 -10.019 -13.645 1.00 98.31 80 ARG A CA 1
ATOM 596 C C . ARG A 1 80 ? 4.228 -9.514 -12.978 1.00 98.31 80 ARG A C 1
ATOM 598 O O . ARG A 1 80 ? 4.631 -10.042 -11.949 1.00 98.31 80 ARG A O 1
ATOM 605 N N . VAL A 1 81 ? 4.812 -8.474 -13.537 1.00 98.56 81 VAL A N 1
ATOM 606 C CA . VAL A 1 81 ? 5.899 -7.712 -12.935 1.00 98.56 81 VAL A CA 1
ATOM 607 C C . VAL A 1 81 ? 5.398 -6.294 -12.715 1.00 98.56 81 VAL A C 1
ATOM 609 O O . VAL A 1 81 ? 4.765 -5.711 -13.596 1.00 98.56 81 VAL A O 1
ATOM 612 N N . VAL A 1 82 ? 5.650 -5.774 -11.518 1.00 98.06 82 VAL A N 1
ATOM 613 C CA . VAL A 1 82 ? 5.384 -4.381 -11.158 1.00 98.06 82 VAL A CA 1
ATOM 614 C C . VAL A 1 82 ? 6.704 -3.628 -11.264 1.00 98.06 82 VAL A C 1
ATOM 616 O O . VAL A 1 82 ? 7.623 -3.915 -10.498 1.00 98.06 82 VAL A O 1
ATOM 619 N N . CYS A 1 83 ? 6.804 -2.712 -12.223 1.00 97.31 83 CYS A N 1
ATOM 620 C CA . CYS A 1 83 ? 7.969 -1.866 -12.468 1.00 97.31 83 CYS A CA 1
ATOM 621 C C . CYS A 1 83 ? 7.740 -0.480 -11.866 1.00 97.31 83 CYS A C 1
ATOM 623 O O . CYS A 1 83 ? 6.667 0.100 -12.036 1.00 97.31 83 CYS A O 1
ATOM 625 N N . GLY A 1 84 ? 8.748 0.052 -11.189 1.00 93.81 84 GLY A N 1
ATOM 626 C CA . GLY A 1 84 ? 8.708 1.365 -10.554 1.00 93.81 84 GLY A CA 1
ATOM 627 C C . GLY A 1 84 ? 10.102 1.989 -10.473 1.00 93.81 84 GLY A C 1
ATOM 628 O O . GLY A 1 84 ? 11.012 1.529 -11.161 1.00 93.81 84 GLY A O 1
ATOM 629 N N . GLY A 1 85 ? 10.302 3.006 -9.638 1.00 89.81 85 GLY A N 1
ATOM 630 C CA . GLY A 1 85 ? 9.330 3.614 -8.733 1.00 89.81 85 GLY A CA 1
ATOM 631 C C . GLY A 1 85 ? 9.537 5.114 -8.567 1.00 89.81 85 GLY A C 1
ATOM 632 O O . GLY A 1 85 ? 10.619 5.646 -8.788 1.00 89.81 85 GLY A O 1
ATOM 633 N N . ILE A 1 86 ? 8.452 5.778 -8.190 1.00 93.25 86 ILE A N 1
ATOM 634 C CA . ILE A 1 86 ? 8.411 7.198 -7.868 1.00 93.25 86 ILE A CA 1
ATOM 635 C C . ILE A 1 86 ? 7.763 7.361 -6.494 1.00 93.25 86 ILE A C 1
ATOM 637 O O . ILE A 1 86 ? 6.854 6.604 -6.144 1.00 93.25 86 ILE A O 1
ATOM 641 N N . SER A 1 87 ? 8.214 8.345 -5.724 1.00 94.19 87 SER A N 1
ATOM 642 C CA . SER A 1 87 ? 7.562 8.801 -4.502 1.00 94.19 87 SER A CA 1
ATOM 643 C C . SER A 1 87 ? 7.393 10.314 -4.534 1.00 94.19 87 SER A C 1
ATOM 645 O O . SER A 1 87 ? 8.359 11.064 -4.659 1.00 94.19 87 SER A O 1
ATOM 647 N N . ILE A 1 88 ? 6.146 10.770 -4.432 1.00 95.19 88 ILE A N 1
ATOM 648 C CA . ILE A 1 88 ? 5.810 12.194 -4.368 1.00 95.19 88 ILE A CA 1
ATOM 649 C C . ILE A 1 88 ? 5.014 12.423 -3.091 1.00 95.19 88 ILE A C 1
ATOM 651 O O . ILE A 1 88 ? 3.883 11.948 -2.959 1.00 95.19 88 ILE A O 1
ATOM 655 N N . ALA A 1 89 ? 5.613 13.138 -2.142 1.00 96.25 89 ALA A N 1
ATOM 656 C CA . ALA A 1 89 ? 4.922 13.541 -0.925 1.00 96.25 89 ALA A CA 1
ATOM 657 C C . ALA A 1 89 ? 3.741 14.462 -1.266 1.00 96.25 89 ALA A C 1
ATOM 659 O O . ALA A 1 89 ? 3.820 15.265 -2.195 1.00 96.25 89 ALA A O 1
ATOM 660 N N . ASP A 1 90 ? 2.650 14.345 -0.511 1.00 96.81 90 ASP A N 1
ATOM 661 C CA . ASP A 1 90 ? 1.487 15.247 -0.555 1.00 96.81 90 ASP A CA 1
ATOM 662 C C . ASP A 1 90 ? 0.662 15.256 -1.844 1.00 96.81 90 ASP A C 1
ATOM 664 O O . ASP A 1 90 ? -0.326 15.987 -1.952 1.00 96.81 90 ASP A O 1
ATOM 668 N N . ARG A 1 91 ? 0.999 14.405 -2.815 1.00 96.38 91 ARG A N 1
ATOM 669 C CA . ARG A 1 91 ? 0.179 14.233 -4.010 1.00 96.38 91 ARG A CA 1
ATOM 670 C C . ARG A 1 91 ? -1.020 13.335 -3.705 1.00 96.38 91 ARG A C 1
ATOM 672 O O . ARG A 1 91 ? -0.879 12.132 -3.508 1.00 96.38 91 ARG A O 1
ATOM 679 N N . TRP A 1 92 ? -2.207 13.934 -3.735 1.00 95.31 92 TRP A N 1
ATOM 680 C CA . TRP A 1 92 ? -3.497 13.238 -3.630 1.00 95.31 92 TRP A CA 1
ATOM 681 C C . TRP A 1 92 ? -4.099 12.852 -4.984 1.00 95.31 92 TRP A C 1
ATOM 683 O O . TRP A 1 92 ? -4.926 11.945 -5.051 1.00 95.31 92 TRP A O 1
ATOM 693 N N . ASP A 1 93 ? -3.706 13.535 -6.062 1.00 95.75 93 ASP A N 1
ATOM 694 C CA . ASP A 1 93 ? -4.180 13.219 -7.408 1.00 95.75 93 ASP A CA 1
ATOM 695 C C . ASP A 1 93 ? -3.690 11.831 -7.837 1.00 95.75 93 ASP A C 1
ATOM 697 O O . ASP A 1 93 ? -2.486 11.587 -7.966 1.00 95.75 93 ASP A O 1
ATOM 701 N N . THR A 1 94 ? -4.654 10.940 -8.061 1.00 95.88 94 THR A N 1
ATOM 702 C CA . THR A 1 94 ? -4.445 9.536 -8.433 1.00 95.88 94 THR A CA 1
ATOM 703 C C . THR A 1 94 ? -4.292 9.329 -9.939 1.00 95.88 94 THR A C 1
ATOM 705 O O . THR A 1 94 ? -4.029 8.209 -10.377 1.00 95.88 94 THR A O 1
ATOM 708 N N . THR A 1 95 ? -4.432 10.388 -10.741 1.00 96.31 95 THR A N 1
ATOM 709 C CA . THR A 1 95 ? -4.244 10.337 -12.192 1.00 96.31 95 THR A CA 1
ATOM 710 C C . THR A 1 95 ? -2.809 9.934 -12.509 1.00 96.31 95 THR A C 1
ATOM 712 O O . THR A 1 95 ? -1.869 10.536 -11.993 1.00 96.31 95 THR A O 1
ATOM 715 N N . ALA A 1 96 ? -2.625 8.926 -13.361 1.00 93.62 96 ALA A N 1
ATOM 716 C CA . ALA A 1 96 ? -1.294 8.516 -13.795 1.00 93.62 96 ALA A CA 1
ATOM 717 C C . ALA A 1 96 ? -0.623 9.624 -14.628 1.00 93.62 96 ALA A C 1
ATOM 719 O O . ALA A 1 96 ? -1.260 10.200 -15.512 1.00 93.62 96 ALA A O 1
ATOM 720 N N . ASP A 1 97 ? 0.659 9.902 -14.376 1.00 91.19 97 ASP A N 1
ATOM 721 C CA . ASP A 1 97 ? 1.484 10.707 -15.284 1.00 91.19 97 ASP A CA 1
ATOM 722 C C . ASP A 1 97 ? 1.939 9.807 -16.447 1.00 91.19 97 ASP A C 1
ATOM 724 O O . ASP A 1 97 ? 2.558 8.771 -16.200 1.00 91.19 97 ASP A O 1
ATOM 728 N N . PRO A 1 98 ? 1.607 10.127 -17.707 1.00 85.56 98 PRO A N 1
ATOM 729 C CA . PRO A 1 98 ? 2.002 9.315 -18.856 1.00 85.56 98 PRO A CA 1
ATOM 730 C C . PRO A 1 98 ? 3.482 9.466 -19.244 1.00 85.56 98 PRO A C 1
ATOM 732 O O . PRO A 1 98 ? 3.908 8.808 -20.195 1.00 85.56 98 PRO A O 1
ATOM 735 N N . ARG A 1 99 ? 4.224 10.368 -18.593 1.00 65.69 99 ARG A N 1
ATOM 736 C CA . ARG A 1 99 ? 5.641 10.629 -18.867 1.00 65.69 99 ARG A CA 1
ATOM 737 C C . ARG A 1 99 ? 6.562 9.778 -18.006 1.00 65.69 99 ARG A C 1
ATOM 739 O O . ARG A 1 99 ? 6.199 9.499 -16.844 1.00 65.69 99 ARG A O 1
#